Protein AF-A0A453G2M4-F1 (afdb_monomer_lite)

Radius of gyration: 16.03 Å; chains: 1; bounding box: 40×44×37 Å

Foldseek 3Di:
DDDPDDDPVVCVVVVVLVVVPPPDPVVVQVVCCVPLQWRKDWDWDQPPVRFIKIKIKTAHVLDPDPQLIWIWIDGPNDIDTDDGPNCPPPVNVVLCCPCCVPVVHPPVSSNVVSVVSVVVVVVD

InterPro domains:
  IPR008672 Spindle assembly checkpoint component Mad1 [PTHR23168] (30-123)

Structure (mmCIF, N/CA/C/O backbone):
data_AF-A0A453G2M4-F1
#
_entry.id   AF-A0A453G2M4-F1
#
loop_
_atom_site.group_PDB
_atom_site.id
_atom_site.type_symbol
_atom_site.label_atom_id
_atom_site.label_alt_id
_atom_site.label_comp_id
_atom_site.label_asym_id
_atom_site.label_entity_id
_atom_site.label_seq_id
_atom_site.pdbx_PDB_ins_code
_atom_site.Cartn_x
_atom_site.Cartn_y
_atom_site.Cartn_z
_atom_site.occupancy
_atom_site.B_iso_or_equiv
_atom_site.auth_seq_id
_atom_site.auth_comp_id
_atom_site.auth_asym_id
_atom_site.auth_atom_id
_atom_site.pdbx_PDB_model_num
ATOM 1 N N . HIS A 1 1 ? 2.694 -26.200 14.848 1.00 34.09 1 HIS A N 1
ATOM 2 C CA . HIS A 1 1 ? 4.091 -26.436 14.425 1.00 34.09 1 HIS A CA 1
ATOM 3 C C . HIS A 1 1 ? 4.176 -25.865 13.010 1.00 34.09 1 HIS A C 1
ATOM 5 O O . HIS A 1 1 ? 3.577 -26.454 12.132 1.00 34.09 1 HIS A O 1
ATOM 11 N N . ASN A 1 2 ? 4.626 -24.645 12.716 1.00 31.84 2 ASN A N 1
ATOM 12 C CA . ASN A 1 2 ? 5.671 -23.801 13.289 1.00 31.84 2 ASN A CA 1
ATOM 13 C C . ASN A 1 2 ? 5.190 -22.344 13.375 1.00 31.84 2 ASN A C 1
ATOM 15 O O . ASN A 1 2 ? 4.793 -21.770 12.367 1.00 31.84 2 ASN A O 1
ATOM 19 N N . SER A 1 3 ? 5.251 -21.745 14.565 1.00 31.22 3 SER A N 1
ATOM 20 C CA . SER A 1 3 ? 5.163 -20.292 14.725 1.00 31.22 3 SER A CA 1
ATOM 21 C C . SER A 1 3 ? 6.598 -19.781 14.745 1.00 31.22 3 SER A C 1
ATOM 23 O O . SER A 1 3 ? 7.321 -20.049 15.704 1.00 31.22 3 SER A O 1
ATOM 25 N N . HIS A 1 4 ? 7.042 -19.112 13.680 1.00 34.34 4 HIS A N 1
ATOM 26 C CA . HIS A 1 4 ? 8.336 -18.432 13.684 1.00 34.34 4 HIS A CA 1
ATOM 27 C C . HIS A 1 4 ? 8.248 -17.246 14.648 1.00 34.34 4 HIS A C 1
ATOM 29 O O . HIS A 1 4 ? 7.683 -16.200 14.340 1.00 34.34 4 HIS A O 1
ATOM 35 N N . TYR A 1 5 ? 8.751 -17.460 15.860 1.00 33.62 5 TYR A N 1
ATOM 36 C CA . TYR A 1 5 ? 8.890 -16.443 16.888 1.00 33.62 5 TYR A CA 1
ATOM 37 C C . TYR A 1 5 ? 10.013 -15.494 16.452 1.00 33.62 5 TYR A C 1
ATOM 39 O O . TYR A 1 5 ? 11.186 -15.866 16.468 1.00 33.62 5 TYR A O 1
ATOM 47 N N . PHE A 1 6 ? 9.665 -14.283 16.017 1.00 34.69 6 PHE A N 1
ATOM 48 C CA . PHE A 1 6 ? 10.656 -13.231 15.805 1.00 34.69 6 PHE A CA 1
ATOM 49 C C . PHE A 1 6 ? 11.130 -12.731 17.181 1.00 34.69 6 PHE A C 1
ATOM 51 O O . PHE A 1 6 ? 10.295 -12.389 18.023 1.00 34.69 6 PHE A O 1
ATOM 58 N N . PRO A 1 7 ? 12.442 -12.724 17.470 1.00 30.66 7 PRO A N 1
ATOM 59 C CA . PRO A 1 7 ? 12.938 -12.397 18.799 1.00 30.66 7 PRO A CA 1
ATOM 60 C C . PRO A 1 7 ? 12.679 -10.922 19.139 1.00 30.66 7 PRO A C 1
ATOM 62 O O . PRO A 1 7 ? 12.889 -10.020 18.328 1.00 30.66 7 PRO A O 1
ATOM 65 N N . ALA A 1 8 ? 12.273 -10.662 20.386 1.00 37.91 8 ALA A N 1
ATOM 66 C CA . ALA A 1 8 ? 11.989 -9.323 20.918 1.00 37.91 8 ALA A CA 1
ATOM 67 C C . ALA A 1 8 ? 13.196 -8.352 20.874 1.00 37.91 8 ALA A C 1
ATOM 69 O O . ALA A 1 8 ? 13.046 -7.155 21.119 1.00 37.91 8 ALA A O 1
ATOM 70 N N . SER A 1 9 ? 14.393 -8.841 20.537 1.00 34.59 9 SER A N 1
ATOM 71 C CA . SER A 1 9 ? 15.591 -8.031 20.300 1.00 34.59 9 SER A CA 1
ATOM 72 C C . SER A 1 9 ? 15.560 -7.266 18.970 1.00 34.59 9 SER A C 1
ATOM 74 O O . SER A 1 9 ? 16.197 -6.221 18.882 1.00 34.59 9 SER A O 1
ATOM 76 N N . THR A 1 10 ? 14.776 -7.701 17.976 1.00 42.16 10 THR A N 1
ATOM 77 C CA . THR A 1 10 ? 14.622 -6.996 16.686 1.00 42.16 10 THR A CA 1
ATOM 78 C C . THR A 1 10 ? 13.661 -5.801 16.782 1.00 42.16 10 THR A C 1
ATOM 80 O O . THR A 1 10 ? 13.748 -4.865 15.994 1.00 42.16 10 THR A O 1
ATOM 83 N N . PHE A 1 11 ? 12.785 -5.774 17.794 1.00 39.50 11 PHE A N 1
ATOM 84 C CA . PHE A 1 11 ? 11.804 -4.699 18.014 1.00 39.50 11 PHE A CA 1
ATOM 85 C C . PHE A 1 11 ? 12.298 -3.555 18.907 1.00 39.50 11 PHE A C 1
ATOM 87 O O . PHE A 1 11 ? 11.706 -2.474 18.916 1.00 39.50 11 PHE A O 1
ATOM 94 N N . ARG A 1 12 ? 13.394 -3.757 19.648 1.00 31.19 12 ARG A N 1
ATOM 95 C CA . ARG A 1 12 ? 13.964 -2.728 20.528 1.00 31.19 12 ARG A CA 1
ATOM 96 C C . ARG A 1 12 ? 14.400 -1.441 19.811 1.00 31.19 12 ARG A C 1
ATOM 98 O O . ARG A 1 12 ? 14.113 -0.386 20.370 1.00 31.19 12 ARG A O 1
ATOM 105 N N . PRO A 1 13 ? 15.006 -1.450 18.607 1.00 42.53 13 PRO A N 1
ATOM 106 C CA . PRO A 1 13 ? 15.314 -0.194 17.919 1.00 42.53 13 PRO A CA 1
ATOM 107 C C . PRO A 1 13 ? 14.056 0.520 17.398 1.00 42.53 13 PRO A C 1
ATOM 109 O O . PRO A 1 13 ? 13.986 1.741 17.471 1.00 42.53 13 PRO A O 1
ATOM 112 N N . ILE A 1 14 ? 13.022 -0.218 16.975 1.00 38.19 14 ILE A N 1
ATOM 113 C CA . ILE A 1 14 ? 11.766 0.351 16.447 1.00 38.19 14 ILE A CA 1
ATOM 114 C C . ILE A 1 14 ? 10.969 1.051 17.561 1.00 38.19 14 ILE A C 1
ATOM 116 O O . ILE A 1 14 ? 10.487 2.169 17.384 1.00 38.19 14 ILE A O 1
ATOM 120 N N . LEU A 1 15 ? 10.891 0.436 18.746 1.00 36.44 15 LEU A N 1
ATOM 121 C CA . LEU A 1 15 ? 10.227 1.034 19.907 1.00 36.44 15 LEU A CA 1
ATOM 122 C C . LEU A 1 15 ? 11.069 2.150 20.555 1.00 36.44 15 LEU A C 1
ATOM 124 O O . LEU A 1 15 ? 10.516 3.109 21.089 1.00 36.44 15 LEU A O 1
ATOM 128 N N . SER A 1 16 ? 12.404 2.068 20.469 1.00 36.00 16 SER A N 1
ATOM 129 C CA . SER A 1 16 ? 13.294 3.139 20.936 1.00 36.00 16 SER A CA 1
ATOM 130 C C . SER A 1 16 ? 13.216 4.380 20.045 1.00 36.00 16 SER A C 1
ATOM 132 O O . SER A 1 16 ? 13.339 5.491 20.557 1.00 36.00 16 SER A O 1
ATOM 134 N N . CYS A 1 17 ? 12.943 4.218 18.745 1.00 37.22 17 CYS A N 1
ATOM 135 C CA . CYS A 1 17 ? 12.560 5.334 17.887 1.00 37.22 17 CYS A CA 1
ATOM 136 C C . CYS A 1 17 ? 11.231 5.933 18.363 1.00 37.22 17 CYS A C 1
ATOM 138 O O . CYS A 1 17 ? 11.184 7.133 18.583 1.00 37.22 17 CYS A O 1
ATOM 140 N N . TYR A 1 18 ? 10.201 5.127 18.654 1.00 38.25 18 TYR A N 1
ATOM 141 C CA . TYR A 1 18 ? 8.886 5.606 19.126 1.00 38.25 18 TYR A CA 1
ATOM 142 C C . TYR A 1 18 ? 8.940 6.538 20.357 1.00 38.25 18 TYR A C 1
ATOM 144 O O . TYR A 1 18 ? 8.145 7.467 20.456 1.00 38.25 18 TYR A O 1
ATOM 152 N N . LEU A 1 19 ? 9.896 6.344 21.275 1.00 36.12 19 LEU A N 1
ATOM 153 C CA . LEU A 1 19 ? 10.024 7.155 22.498 1.00 36.12 19 LEU A CA 1
ATOM 154 C C . LEU A 1 19 ? 10.858 8.442 22.339 1.00 36.12 19 LEU A C 1
ATOM 156 O O . LEU A 1 19 ? 10.648 9.392 23.087 1.00 36.12 19 LEU A O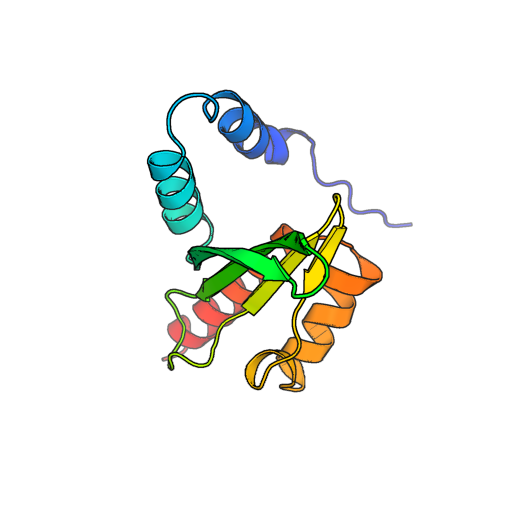 1
ATOM 160 N N . VAL A 1 20 ? 11.756 8.526 21.350 1.00 39.34 20 VAL A N 1
ATOM 161 C CA . VAL A 1 20 ? 12.503 9.768 21.025 1.00 39.34 20 VAL A CA 1
ATOM 162 C C . VAL A 1 20 ? 11.634 10.751 20.211 1.00 39.34 20 VAL A C 1
ATOM 164 O O . VAL A 1 20 ? 11.954 11.930 20.060 1.00 39.34 20 VAL A O 1
ATOM 167 N N . LEU A 1 21 ? 10.482 10.280 19.731 1.00 40.16 21 LEU A N 1
ATOM 168 C CA . LEU A 1 21 ? 9.606 10.937 18.763 1.00 40.16 21 LEU A CA 1
ATOM 169 C C . LEU A 1 21 ? 8.592 11.941 19.334 1.00 40.16 21 LEU A C 1
ATOM 171 O O . LEU A 1 21 ? 7.793 12.484 18.577 1.00 40.16 21 LEU A O 1
ATOM 175 N N . SER A 1 22 ? 8.655 12.272 20.626 1.00 43.97 22 SER A N 1
ATOM 176 C CA . SER A 1 22 ? 7.803 13.326 21.202 1.00 43.97 22 SER A CA 1
ATOM 177 C C . SER A 1 22 ? 8.227 14.752 20.811 1.00 43.97 22 SER A C 1
ATOM 179 O O . SER A 1 22 ? 7.474 15.686 21.081 1.00 43.97 22 SER A O 1
ATOM 181 N N . SER A 1 23 ? 9.405 14.951 20.201 1.00 43.94 23 SER A N 1
ATOM 182 C CA . SER A 1 23 ? 9.995 16.297 20.102 1.00 43.94 23 SER A CA 1
ATOM 183 C C . SER A 1 23 ? 10.069 16.921 18.707 1.00 43.94 23 SER A C 1
ATOM 185 O O . SER A 1 23 ? 10.302 18.120 18.654 1.00 43.94 23 SER A O 1
ATOM 187 N N . ASN A 1 24 ? 9.879 16.207 17.584 1.00 51.59 24 ASN A N 1
ATOM 188 C CA . ASN A 1 24 ? 9.868 16.837 16.244 1.00 51.59 24 ASN A CA 1
ATOM 189 C C . ASN A 1 24 ? 9.310 15.911 15.137 1.00 51.59 24 ASN A C 1
ATOM 191 O O . ASN A 1 24 ? 10.021 15.044 14.624 1.00 51.59 24 ASN A O 1
ATOM 195 N N . TYR A 1 25 ? 8.067 16.144 14.695 1.00 56.78 25 TYR A N 1
ATOM 196 C CA . TYR A 1 25 ? 7.404 15.415 13.594 1.00 56.78 25 TYR A CA 1
ATOM 197 C C . TYR A 1 25 ? 8.222 15.383 12.285 1.00 56.78 25 TYR A C 1
ATOM 199 O O . TYR A 1 25 ? 8.252 14.372 11.586 1.00 56.78 25 TYR A O 1
ATOM 207 N N . SER A 1 26 ? 8.953 16.454 11.964 1.00 52.25 26 SER A N 1
ATOM 208 C CA . SER A 1 26 ? 9.774 16.525 10.744 1.00 52.25 26 SER A CA 1
ATOM 209 C C . SER A 1 26 ? 10.995 15.595 10.773 1.00 52.25 26 SER A C 1
ATOM 211 O O . SER A 1 26 ? 11.449 15.136 9.723 1.00 52.25 26 SER A O 1
ATOM 213 N N . GLN A 1 27 ? 11.531 15.283 11.958 1.00 44.62 27 GLN A N 1
ATOM 214 C CA . GLN A 1 27 ? 12.633 14.323 12.095 1.00 44.62 27 GLN A CA 1
ATOM 215 C C . GLN A 1 27 ? 12.132 12.874 12.048 1.00 44.62 27 GLN A C 1
ATOM 217 O O . GLN A 1 27 ? 12.806 12.015 11.487 1.00 44.62 27 GLN A O 1
ATOM 222 N N . LEU A 1 28 ? 10.908 12.628 12.528 1.00 55.75 28 LEU A N 1
ATOM 223 C CA . LEU A 1 28 ? 10.202 11.349 12.399 1.00 55.75 28 LEU A CA 1
ATOM 224 C C . LEU A 1 28 ? 10.022 10.947 10.933 1.00 55.75 28 LEU A C 1
ATOM 226 O O . LEU A 1 28 ? 10.371 9.832 10.550 1.00 55.75 28 LEU A O 1
ATOM 230 N N . LEU A 1 29 ? 9.532 11.873 10.105 1.00 55.44 29 LEU A N 1
ATOM 231 C CA . LEU A 1 29 ? 9.332 11.638 8.674 1.00 55.44 29 LEU A CA 1
ATOM 232 C C . LEU A 1 29 ? 10.652 11.373 7.942 1.00 55.44 29 LEU A C 1
ATOM 234 O O . LEU A 1 29 ? 10.699 10.498 7.084 1.00 55.44 29 LEU A O 1
ATOM 238 N N . ASN A 1 30 ? 11.736 12.061 8.318 1.00 50.25 30 ASN A N 1
ATOM 239 C CA . ASN A 1 30 ? 13.067 11.817 7.752 1.00 50.25 30 ASN A CA 1
ATOM 240 C C . ASN A 1 30 ? 13.634 10.445 8.141 1.00 50.25 30 ASN A C 1
ATOM 242 O O . ASN A 1 30 ? 14.211 9.764 7.300 1.00 50.25 30 ASN A O 1
ATOM 246 N N . ILE A 1 31 ? 13.454 10.011 9.391 1.00 53.41 31 ILE A N 1
ATOM 247 C CA . ILE A 1 31 ? 13.914 8.694 9.855 1.00 53.41 31 ILE A CA 1
ATOM 248 C C . ILE A 1 31 ? 13.112 7.574 9.183 1.00 53.41 31 ILE A C 1
ATOM 250 O O . ILE A 1 31 ? 13.689 6.584 8.739 1.00 53.41 31 ILE A O 1
ATOM 254 N N . ILE A 1 32 ? 11.795 7.742 9.041 1.00 59.19 32 ILE A N 1
ATOM 255 C CA . ILE A 1 32 ? 10.952 6.796 8.303 1.00 59.19 32 ILE A CA 1
ATOM 256 C C . ILE A 1 32 ? 11.333 6.758 6.818 1.00 59.19 32 ILE A C 1
ATOM 258 O O . ILE A 1 32 ? 11.463 5.673 6.258 1.00 59.19 32 ILE A O 1
ATOM 262 N N . PHE A 1 33 ? 11.586 7.909 6.193 1.00 56.41 33 PHE A N 1
ATOM 263 C CA . PHE A 1 33 ? 12.084 7.984 4.819 1.00 56.41 33 PHE A CA 1
ATOM 264 C C . PHE A 1 33 ? 13.426 7.254 4.650 1.00 56.41 33 PHE A C 1
ATOM 266 O O . PHE A 1 33 ? 13.581 6.466 3.718 1.00 56.41 33 PHE A O 1
ATOM 273 N N . LEU A 1 34 ? 14.367 7.462 5.579 1.00 52.84 34 LEU A N 1
ATOM 274 C CA . LEU A 1 34 ? 15.694 6.838 5.569 1.00 52.84 34 LEU A CA 1
ATOM 275 C C . LEU A 1 34 ? 15.650 5.317 5.763 1.00 52.84 34 LEU A C 1
ATOM 277 O O . LEU A 1 34 ? 16.460 4.614 5.168 1.00 52.84 34 LEU A O 1
ATOM 281 N N . ILE A 1 35 ? 14.735 4.809 6.593 1.00 61.28 35 ILE A N 1
ATOM 282 C CA . ILE A 1 35 ? 14.682 3.382 6.950 1.00 61.28 35 ILE A CA 1
ATOM 283 C C . ILE A 1 35 ? 13.768 2.590 6.012 1.00 61.28 35 ILE A C 1
ATOM 285 O O . ILE A 1 35 ? 14.085 1.457 5.660 1.00 61.28 35 ILE A O 1
ATOM 289 N N . LEU A 1 36 ? 12.625 3.158 5.622 1.00 63.22 36 LEU A N 1
ATOM 290 C CA . LEU A 1 36 ? 11.609 2.451 4.842 1.00 63.22 36 LEU A CA 1
ATOM 291 C C . LEU A 1 36 ? 11.660 2.782 3.348 1.00 63.22 36 LEU A C 1
ATOM 293 O O . LEU A 1 36 ? 11.029 2.071 2.571 1.00 63.22 36 LEU A O 1
ATOM 297 N N . CYS A 1 37 ? 12.425 3.797 2.928 1.00 77.88 37 CYS A N 1
ATOM 298 C CA . CYS A 1 37 ? 12.517 4.232 1.530 1.00 77.88 37 CYS A CA 1
ATOM 299 C C . CYS A 1 37 ? 11.160 4.682 0.950 1.00 77.88 37 CYS A C 1
ATOM 301 O O . CYS A 1 37 ? 10.872 4.474 -0.230 1.00 77.88 37 CYS A O 1
ATOM 303 N N . PHE A 1 38 ? 10.331 5.329 1.778 1.00 80.62 38 PHE A N 1
ATOM 304 C CA . PHE A 1 38 ? 9.051 5.919 1.381 1.00 80.62 38 PHE A CA 1
ATOM 305 C C . PHE A 1 38 ? 9.001 7.409 1.707 1.00 80.62 38 PHE A C 1
ATOM 307 O O . PHE A 1 38 ? 9.251 7.822 2.839 1.00 80.62 38 PHE A O 1
ATOM 314 N N . LYS A 1 39 ? 8.598 8.216 0.725 1.00 81.31 39 LYS A N 1
ATOM 315 C CA . LYS A 1 39 ? 8.140 9.587 0.934 1.00 81.31 39 LYS A CA 1
ATOM 316 C C . LYS A 1 39 ? 6.724 9.544 1.498 1.00 81.31 39 LYS A C 1
ATOM 318 O O . LYS A 1 39 ? 5.843 8.919 0.910 1.00 81.31 39 LYS A O 1
ATOM 323 N N . ILE A 1 40 ? 6.522 10.230 2.620 1.00 81.50 40 ILE A N 1
ATOM 324 C CA . ILE A 1 40 ? 5.223 10.336 3.284 1.00 81.50 40 ILE A CA 1
ATOM 325 C C . ILE A 1 40 ? 4.686 11.749 3.103 1.00 81.50 40 ILE A C 1
ATOM 327 O O . ILE A 1 40 ? 5.363 12.720 3.439 1.00 81.50 40 ILE A O 1
ATOM 331 N N . VAL A 1 41 ? 3.466 11.855 2.587 1.00 81.38 41 VAL A N 1
ATOM 332 C CA . VAL A 1 41 ? 2.713 13.113 2.503 1.00 81.38 41 VAL A CA 1
ATOM 333 C C . VAL A 1 41 ? 1.435 12.943 3.308 1.00 81.38 41 VAL A C 1
ATOM 335 O O . VAL A 1 41 ? 0.739 11.950 3.122 1.00 81.38 41 VAL A O 1
ATOM 338 N N . MET A 1 42 ? 1.135 13.881 4.202 1.00 79.81 42 MET A N 1
ATOM 339 C CA . MET A 1 42 ? -0.079 13.875 5.021 1.00 79.81 42 MET A CA 1
ATOM 340 C C . MET A 1 42 ? -0.908 15.109 4.695 1.00 79.81 42 MET A C 1
ATOM 342 O O . MET A 1 42 ? -0.371 16.213 4.677 1.00 79.81 42 MET A O 1
ATOM 346 N N . ASN A 1 43 ? -2.198 14.898 4.460 1.00 77.75 43 ASN A N 1
ATOM 347 C CA . ASN A 1 43 ? -3.186 15.930 4.205 1.00 77.75 43 ASN A CA 1
ATOM 348 C C . ASN A 1 43 ? -4.372 15.694 5.141 1.00 77.75 43 ASN A C 1
ATOM 350 O O . ASN A 1 43 ? -5.013 14.643 5.082 1.00 77.75 43 ASN A O 1
ATOM 354 N N . ASP A 1 44 ? -4.666 16.672 5.988 1.00 80.06 44 ASP A N 1
ATOM 355 C CA . ASP A 1 44 ? -5.888 16.657 6.781 1.00 80.06 44 ASP A CA 1
ATOM 356 C C . ASP A 1 44 ? -7.045 17.157 5.917 1.00 80.06 44 ASP A C 1
ATOM 358 O O . ASP A 1 44 ? -7.015 18.261 5.371 1.00 80.06 44 ASP A O 1
ATOM 362 N N . GLU A 1 45 ? -8.063 16.317 5.777 1.00 80.38 45 GLU A N 1
ATOM 363 C CA . GLU A 1 45 ? -9.270 16.606 5.020 1.00 80.38 45 GLU A CA 1
ATOM 364 C C . GLU A 1 45 ? -10.463 16.605 5.983 1.00 80.38 45 GLU A C 1
ATOM 366 O O . GLU A 1 45 ? -10.561 15.802 6.912 1.00 80.38 45 GLU A O 1
ATOM 371 N N . GLN A 1 46 ? -11.399 17.526 5.771 1.00 75.00 46 GLN A N 1
ATOM 372 C CA . GLN A 1 46 ? -12.682 17.496 6.457 1.00 75.00 46 GLN A CA 1
ATOM 373 C C . GLN A 1 46 ? -13.707 16.932 5.482 1.00 75.00 46 GLN A C 1
ATOM 375 O O . GLN A 1 46 ? -13.973 17.523 4.433 1.00 75.00 46 GLN A O 1
ATOM 380 N N . GLN A 1 47 ? -14.260 15.765 5.807 1.00 73.94 47 GLN A N 1
ATOM 381 C CA . GLN A 1 47 ? -15.319 15.177 5.002 1.00 73.94 47 GLN A CA 1
ATOM 382 C C . GLN A 1 47 ? -16.555 16.102 4.990 1.00 73.94 47 GLN A C 1
ATOM 384 O O . GLN A 1 47 ? -16.776 16.855 5.944 1.00 73.94 47 GLN A O 1
ATOM 389 N N . PRO A 1 48 ? -17.422 16.026 3.959 1.00 73.31 48 PRO A N 1
ATOM 390 C CA . PRO A 1 48 ? -18.634 16.852 3.866 1.00 73.31 48 PRO A CA 1
ATOM 391 C C . PRO A 1 48 ? -19.600 16.695 5.052 1.00 73.31 48 PRO A C 1
ATOM 393 O O . PRO A 1 48 ? -20.419 17.570 5.313 1.00 73.31 48 PRO A O 1
ATOM 396 N N . ASN A 1 49 ? -19.505 15.577 5.773 1.00 76.94 49 ASN A N 1
ATOM 397 C CA . ASN A 1 49 ? -20.260 15.269 6.989 1.00 76.94 49 ASN A CA 1
ATOM 398 C C . ASN A 1 49 ? -19.642 15.875 8.270 1.00 76.94 49 ASN A C 1
ATOM 400 O O . ASN A 1 49 ? -20.148 15.634 9.362 1.00 76.94 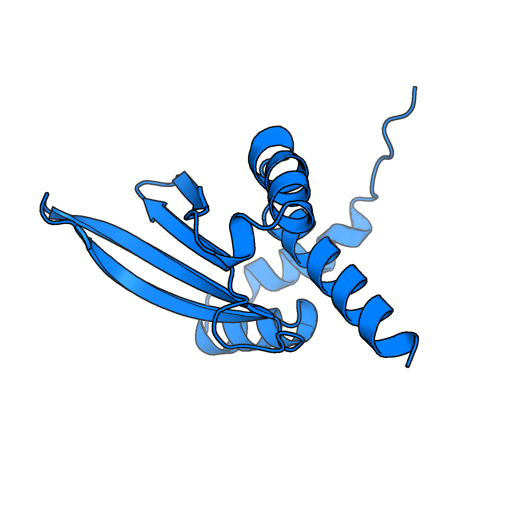49 ASN A O 1
ATOM 404 N N . GLY A 1 50 ? -18.555 16.644 8.151 1.00 77.88 50 GLY A N 1
ATOM 405 C CA . GLY A 1 50 ? -17.857 17.285 9.262 1.00 77.88 50 GLY A CA 1
ATOM 406 C C . GLY A 1 50 ? -16.839 16.398 9.985 1.00 77.88 50 GLY A C 1
ATOM 407 O O . GLY A 1 50 ? -16.211 16.875 10.927 1.00 77.88 50 GLY A O 1
ATOM 408 N N . ILE A 1 51 ? -16.645 15.145 9.562 1.00 78.00 51 ILE A N 1
ATOM 409 C CA . ILE A 1 51 ? -15.666 14.237 10.170 1.00 78.00 51 ILE A CA 1
ATOM 410 C C . ILE A 1 51 ? -14.258 14.612 9.699 1.00 78.00 51 ILE A C 1
ATOM 412 O O . ILE A 1 51 ? -13.989 14.697 8.499 1.00 78.00 51 ILE A O 1
ATOM 416 N N . HIS A 1 52 ? -13.351 14.813 10.654 1.00 79.06 52 HIS A N 1
ATOM 417 C CA . HIS A 1 52 ? -11.931 14.989 10.371 1.00 79.06 52 HIS A CA 1
ATOM 418 C C . HIS A 1 52 ? -11.312 13.653 9.980 1.00 79.06 52 HIS A C 1
ATOM 420 O O . HIS A 1 52 ? -11.386 12.680 10.734 1.00 79.06 52 HIS A O 1
ATOM 426 N N . VAL A 1 53 ? -10.680 13.623 8.815 1.00 80.94 53 VAL A N 1
ATOM 427 C CA . VAL A 1 53 ? -9.912 12.479 8.344 1.00 80.94 53 VAL A CA 1
ATOM 428 C C . VAL A 1 53 ? -8.517 12.924 7.958 1.00 80.94 53 VAL A C 1
ATOM 430 O O . VAL A 1 53 ? -8.321 13.993 7.389 1.00 80.94 53 VAL A O 1
ATOM 433 N N . THR A 1 54 ? -7.538 12.079 8.239 1.00 80.12 54 THR A N 1
ATOM 434 C CA . THR A 1 54 ? -6.169 12.317 7.790 1.00 80.12 54 THR A CA 1
ATOM 435 C C . THR A 1 54 ? -5.891 11.366 6.644 1.00 80.12 54 THR A C 1
ATOM 437 O O . THR A 1 54 ? -5.874 10.146 6.825 1.00 80.12 54 THR A O 1
ATOM 440 N N . ARG A 1 55 ? -5.672 11.908 5.447 1.00 83.94 55 ARG A N 1
ATOM 441 C CA . ARG A 1 55 ? -5.179 11.130 4.315 1.00 83.94 55 ARG A CA 1
ATOM 442 C C . ARG A 1 55 ? -3.662 11.162 4.334 1.00 83.94 55 ARG A C 1
ATOM 444 O O . ARG A 1 55 ? -3.059 12.231 4.355 1.00 83.94 55 ARG A O 1
ATOM 451 N N . PHE A 1 56 ? -3.031 9.998 4.270 1.00 83.12 56 PHE A N 1
ATOM 452 C CA . PHE A 1 56 ? -1.590 9.919 4.085 1.00 83.12 56 PHE A CA 1
ATOM 453 C C . PHE A 1 56 ? -1.225 9.057 2.886 1.00 83.12 56 PHE A C 1
ATOM 455 O O . PHE A 1 56 ? -1.849 8.040 2.596 1.00 83.12 56 PHE A O 1
ATOM 462 N N . THR A 1 57 ? -0.209 9.510 2.166 1.00 86.00 57 THR A N 1
ATOM 463 C CA . THR A 1 57 ? 0.304 8.884 0.954 1.00 86.00 57 THR A CA 1
ATOM 464 C C . THR A 1 57 ? 1.709 8.376 1.220 1.00 86.00 57 THR A C 1
ATOM 466 O O . THR A 1 57 ? 2.551 9.135 1.699 1.00 86.00 57 THR A O 1
ATOM 469 N N . LEU A 1 58 ? 1.963 7.114 0.886 1.00 87.38 58 LEU A N 1
ATOM 470 C CA . LEU A 1 58 ? 3.288 6.508 0.876 1.00 87.38 58 LEU A CA 1
ATOM 471 C C . LEU A 1 58 ? 3.705 6.294 -0.578 1.00 87.38 58 LEU A C 1
ATOM 473 O O . LEU A 1 58 ? 3.120 5.476 -1.286 1.00 87.38 58 LEU A O 1
ATOM 477 N N . GLN A 1 59 ? 4.732 7.011 -1.016 1.00 87.62 59 GLN A N 1
ATOM 478 C CA . GLN A 1 59 ? 5.321 6.841 -2.341 1.00 87.62 59 GLN A CA 1
ATOM 479 C C . GLN A 1 59 ? 6.729 6.280 -2.184 1.00 87.62 59 GLN A C 1
ATOM 481 O O . GLN A 1 59 ? 7.550 6.858 -1.468 1.00 87.62 59 GLN A O 1
ATOM 486 N N . SER A 1 60 ? 7.008 5.136 -2.807 1.00 84.62 60 SER A N 1
ATOM 487 C CA . SER A 1 60 ? 8.348 4.553 -2.740 1.00 84.62 60 SER A CA 1
ATOM 488 C C . SER A 1 60 ? 9.350 5.489 -3.417 1.00 84.62 60 SER A C 1
ATOM 490 O O . SER A 1 60 ? 9.063 6.034 -4.478 1.00 84.62 60 SER A O 1
ATOM 492 N N . VAL A 1 61 ? 10.562 5.627 -2.874 1.00 83.69 61 VAL A N 1
ATOM 493 C CA . VAL A 1 61 ? 11.676 6.279 -3.602 1.00 83.69 61 VAL A CA 1
ATOM 494 C C . VAL A 1 61 ? 12.050 5.517 -4.875 1.00 83.69 61 VAL A C 1
ATOM 496 O O . VAL A 1 61 ? 12.757 6.036 -5.739 1.00 83.69 61 VAL A O 1
ATOM 499 N N . TYR A 1 62 ? 11.601 4.264 -4.974 1.00 81.12 62 TYR A N 1
ATOM 500 C CA . TYR A 1 62 ? 11.812 3.420 -6.130 1.00 81.12 62 TYR A CA 1
ATOM 501 C C . TYR A 1 62 ? 10.705 3.535 -7.186 1.00 81.12 62 TYR A C 1
ATOM 503 O O . TYR A 1 62 ? 10.868 2.943 -8.256 1.00 81.12 62 TYR A O 1
ATOM 511 N N . ALA A 1 63 ? 9.639 4.298 -6.908 1.00 84.19 63 ALA A N 1
ATOM 512 C CA . ALA A 1 63 ? 8.533 4.523 -7.831 1.00 84.19 63 ALA A CA 1
ATOM 513 C C . ALA A 1 63 ? 9.037 5.081 -9.171 1.00 84.19 63 ALA A C 1
ATOM 515 O O . ALA A 1 63 ? 9.915 5.946 -9.212 1.00 84.19 63 ALA A O 1
ATOM 516 N N . GLN A 1 64 ? 8.498 4.55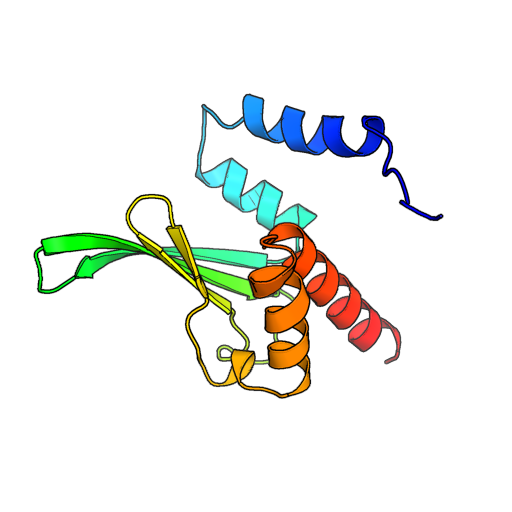8 -10.267 1.00 83.69 64 GLN A N 1
ATOM 517 C CA . GLN A 1 64 ? 8.819 4.987 -11.629 1.00 83.69 64 GLN A CA 1
ATOM 518 C C . GLN A 1 64 ? 7.905 6.118 -12.097 1.00 83.69 64 GLN A C 1
ATOM 520 O O . GLN A 1 64 ? 8.285 6.902 -12.965 1.00 83.69 64 GLN A O 1
ATOM 525 N N . THR A 1 65 ? 6.703 6.198 -11.526 1.00 87.19 65 THR A N 1
ATOM 526 C CA . THR A 1 65 ? 5.692 7.200 -11.870 1.00 87.19 65 THR A CA 1
ATOM 527 C C . THR A 1 65 ? 5.052 7.783 -10.611 1.00 87.19 65 THR A C 1
ATOM 529 O O . THR A 1 65 ? 5.084 7.176 -9.537 1.00 87.19 65 THR A O 1
ATOM 532 N N . ASP A 1 66 ? 4.437 8.959 -10.740 1.00 86.25 66 ASP A N 1
ATOM 533 C CA . ASP A 1 66 ? 3.731 9.616 -9.632 1.00 86.25 66 ASP A CA 1
ATOM 534 C C . ASP A 1 66 ? 2.438 8.900 -9.207 1.00 86.25 66 ASP A C 1
ATOM 536 O O . ASP A 1 66 ? 1.900 9.161 -8.126 1.00 86.25 66 ASP A O 1
ATOM 540 N N . ASP A 1 67 ? 1.963 7.968 -10.032 1.00 89.62 67 ASP A N 1
ATOM 541 C CA . ASP A 1 67 ? 0.775 7.163 -9.765 1.00 89.62 67 ASP A CA 1
ATOM 542 C C . ASP A 1 67 ? 1.085 5.915 -8.921 1.00 89.62 67 ASP A C 1
ATOM 544 O O . ASP A 1 67 ? 0.177 5.343 -8.316 1.00 89.62 67 ASP A O 1
ATOM 548 N N . GLU A 1 68 ? 2.359 5.516 -8.809 1.00 90.19 68 GLU A N 1
ATOM 549 C CA . GLU A 1 68 ? 2.823 4.412 -7.955 1.00 90.19 68 GLU A CA 1
ATOM 550 C C . GLU A 1 68 ? 2.912 4.843 -6.485 1.00 90.19 68 GLU A C 1
ATOM 552 O O . GLU A 1 68 ? 3.983 4.981 -5.882 1.00 90.19 68 GLU A O 1
ATOM 557 N N . LYS A 1 69 ? 1.742 5.081 -5.897 1.00 91.25 69 LYS A N 1
ATOM 558 C CA . LYS A 1 69 ? 1.592 5.517 -4.512 1.00 91.25 69 LYS A CA 1
ATOM 559 C C . LYS A 1 69 ? 0.501 4.737 -3.798 1.00 91.25 69 LYS A C 1
ATOM 561 O O . LYS A 1 69 ? -0.533 4.383 -4.366 1.00 91.25 69 LYS A O 1
ATOM 566 N N . LEU A 1 70 ? 0.735 4.491 -2.519 1.00 91.62 70 LEU A N 1
ATOM 567 C CA . LEU A 1 70 ? -0.254 3.934 -1.613 1.00 91.62 70 LEU A CA 1
ATOM 568 C C . LEU A 1 70 ? -0.935 5.073 -0.879 1.00 91.62 70 LEU A C 1
ATOM 570 O O . LEU A 1 70 ? -0.264 5.942 -0.327 1.00 91.62 70 LEU A O 1
ATOM 574 N N . GLU A 1 71 ? -2.255 5.042 -0.829 1.00 92.06 71 GLU A N 1
ATOM 575 C CA . GLU A 1 71 ? -3.049 6.047 -0.139 1.00 92.06 71 GLU A CA 1
ATOM 576 C C . GLU A 1 71 ? -3.809 5.382 0.999 1.00 92.06 71 GLU A C 1
ATOM 578 O O . GLU A 1 71 ? -4.383 4.305 0.841 1.00 92.06 71 GLU A O 1
ATOM 583 N N . PHE A 1 72 ? -3.805 6.025 2.158 1.00 87.81 72 PHE A N 1
ATOM 584 C CA . PHE A 1 72 ? -4.488 5.553 3.347 1.00 87.81 72 PHE A CA 1
ATOM 585 C C . PHE A 1 72 ? -5.338 6.669 3.928 1.00 87.81 72 PHE A C 1
ATOM 587 O O . PHE A 1 72 ? -4.934 7.832 3.953 1.00 87.81 72 PHE A O 1
ATOM 594 N N . LEU A 1 73 ? -6.512 6.293 4.415 1.00 88.00 73 LEU A N 1
ATOM 595 C CA . LEU A 1 73 ? -7.411 7.157 5.153 1.00 88.00 73 LEU A CA 1
ATOM 596 C C . LEU A 1 73 ? -7.400 6.734 6.617 1.00 88.00 73 LEU A C 1
ATOM 598 O O . LEU A 1 73 ? -7.716 5.586 6.932 1.00 88.00 73 LEU A O 1
ATOM 602 N N . TYR A 1 74 ? -7.045 7.662 7.495 1.00 81.56 74 TYR A N 1
ATOM 603 C CA . TYR A 1 74 ? -7.179 7.502 8.930 1.00 81.56 74 TYR A CA 1
ATOM 604 C C . TYR A 1 74 ? -8.440 8.216 9.412 1.00 81.56 74 TYR A C 1
ATOM 606 O O . TYR A 1 74 ? -8.581 9.431 9.257 1.00 81.56 74 TYR A O 1
ATOM 614 N N . GLU A 1 75 ? -9.347 7.452 10.008 1.00 82.19 75 GLU A N 1
ATOM 615 C CA . GLU A 1 75 ? -10.607 7.934 10.556 1.00 82.19 75 GLU A CA 1
ATOM 616 C C . GLU A 1 75 ? -10.875 7.234 11.889 1.00 82.19 75 GLU A C 1
ATOM 618 O O . GLU A 1 75 ? -10.950 6.008 11.954 1.00 82.19 75 GLU A O 1
ATOM 623 N N . SER A 1 76 ? -11.040 8.009 12.965 1.00 76.19 76 SER A N 1
ATOM 624 C CA . SER A 1 76 ? -11.502 7.506 14.270 1.00 76.19 76 SER A CA 1
ATOM 625 C C . SER A 1 76 ? -10.723 6.293 14.814 1.00 76.19 76 SER A C 1
ATOM 627 O O . SER A 1 76 ? -11.303 5.397 15.424 1.00 76.19 76 SER A O 1
ATOM 629 N N . GLY A 1 77 ? -9.404 6.237 14.593 1.00 7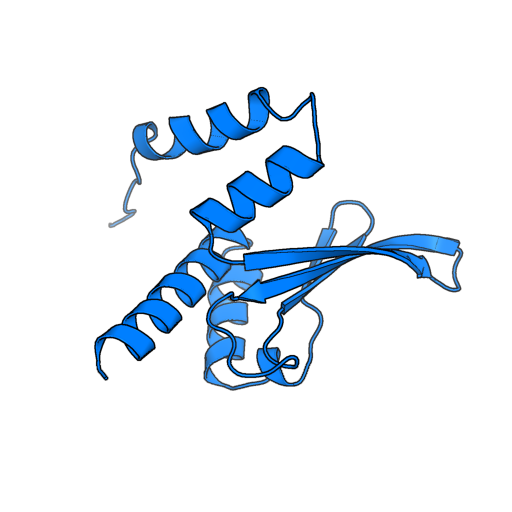1.31 77 GLY A N 1
ATOM 630 C CA . GLY A 1 77 ? -8.565 5.116 15.040 1.00 71.31 77 GLY A CA 1
ATOM 631 C C . GLY A 1 77 ? -8.465 3.952 14.049 1.00 71.31 77 GLY A C 1
ATOM 632 O O . GLY A 1 77 ? -7.674 3.036 14.268 1.00 71.31 77 GLY A O 1
ATOM 633 N N . SER A 1 78 ? -9.221 3.985 12.950 1.00 76.25 78 SER A N 1
ATOM 634 C CA . SER A 1 78 ? -9.143 3.016 11.860 1.00 76.25 78 SER A CA 1
ATOM 635 C C . SER A 1 78 ? -8.313 3.572 10.708 1.00 76.25 78 SER A C 1
ATOM 637 O O . SER A 1 78 ? -8.460 4.732 10.332 1.00 76.25 78 SER A O 1
ATOM 639 N N . THR A 1 79 ? -7.441 2.742 10.138 1.00 80.81 79 THR A N 1
ATOM 640 C CA . THR A 1 79 ? -6.677 3.084 8.934 1.00 80.81 79 THR A CA 1
ATOM 641 C C . THR A 1 79 ? -7.111 2.171 7.803 1.00 80.81 79 THR A C 1
ATOM 643 O O . THR A 1 79 ? -6.996 0.954 7.919 1.00 80.81 79 THR A O 1
ATOM 646 N N . ASN A 1 80 ? -7.569 2.750 6.700 1.00 86.81 80 ASN A N 1
ATOM 647 C CA . ASN A 1 80 ? -8.058 2.008 5.546 1.00 86.81 80 ASN A CA 1
ATOM 648 C C . ASN A 1 80 ? -7.247 2.371 4.310 1.00 86.81 80 ASN A C 1
ATOM 650 O O . ASN A 1 80 ? -6.983 3.544 4.060 1.00 86.81 80 ASN A O 1
ATOM 654 N N . ILE A 1 81 ? -6.857 1.366 3.529 1.00 90.12 81 ILE A N 1
ATOM 655 C CA . ILE A 1 81 ? -6.207 1.600 2.240 1.00 90.12 81 ILE A CA 1
ATOM 656 C C . ILE A 1 81 ? -7.239 2.087 1.217 1.00 90.12 81 ILE A C 1
ATOM 658 O O . ILE A 1 81 ? -8.337 1.538 1.115 1.00 90.12 81 ILE A O 1
ATOM 662 N N . VAL A 1 82 ? -6.883 3.121 0.465 1.00 92.94 82 VAL A N 1
ATOM 663 C CA . VAL A 1 82 ? -7.686 3.665 -0.627 1.00 92.94 82 VAL A CA 1
ATOM 664 C C . VAL A 1 82 ? -7.332 2.916 -1.907 1.00 92.94 82 VAL A C 1
ATOM 666 O O . VAL A 1 82 ? -6.160 2.749 -2.241 1.00 92.94 82 VAL A O 1
ATOM 669 N N . VAL A 1 83 ? -8.358 2.456 -2.623 1.00 92.94 83 VAL A N 1
ATOM 670 C CA . VAL A 1 83 ? -8.183 1.772 -3.908 1.00 92.94 83 VAL A CA 1
ATOM 671 C C . VAL A 1 83 ? -7.907 2.809 -4.994 1.00 92.94 83 VAL A C 1
ATOM 673 O O . VAL A 1 83 ? -8.676 3.748 -5.181 1.00 92.94 83 VAL A O 1
ATOM 676 N N . ASN A 1 84 ? -6.812 2.617 -5.717 1.00 92.81 84 ASN A N 1
ATOM 677 C CA . ASN A 1 84 ? -6.352 3.449 -6.823 1.00 92.81 84 ASN A CA 1
ATOM 678 C C . ASN A 1 84 ? -5.745 2.563 -7.928 1.00 92.81 84 ASN A C 1
ATOM 680 O O . ASN A 1 84 ? -5.726 1.334 -7.811 1.00 92.81 84 ASN A O 1
ATOM 684 N N . GLY A 1 85 ? -5.250 3.169 -9.011 1.00 93.25 85 GLY A N 1
ATOM 685 C CA . GLY A 1 85 ? -4.674 2.427 -10.140 1.00 93.25 85 GLY A CA 1
ATOM 686 C C . GLY A 1 85 ? -3.522 1.497 -9.740 1.00 93.25 85 GLY A C 1
ATOM 687 O O . GLY A 1 85 ? -3.459 0.370 -10.223 1.00 93.25 85 GLY A O 1
ATOM 688 N N . TYR A 1 86 ? -2.664 1.924 -8.810 1.00 93.31 86 TYR A N 1
ATOM 689 C CA . TYR A 1 86 ? -1.522 1.137 -8.339 1.00 93.31 86 TYR A CA 1
ATOM 690 C C . TYR A 1 86 ? -1.940 -0.045 -7.458 1.00 93.31 86 TYR A C 1
ATOM 692 O O . TYR A 1 86 ? -1.554 -1.182 -7.709 1.00 93.31 86 TYR A O 1
ATOM 700 N N . THR A 1 87 ? -2.800 0.189 -6.467 1.00 93.31 87 THR A N 1
ATOM 701 C CA . THR A 1 87 ? -3.312 -0.865 -5.570 1.00 93.31 87 THR A CA 1
ATOM 702 C C . THR A 1 87 ? -4.259 -1.849 -6.258 1.00 93.31 87 THR A C 1
ATOM 704 O O . THR A 1 87 ? -4.477 -2.941 -5.738 1.00 93.31 87 THR A O 1
ATOM 707 N N . SER A 1 88 ? -4.790 -1.487 -7.430 1.00 93.88 88 SER A N 1
ATOM 708 C CA . SER A 1 88 ? -5.605 -2.369 -8.275 1.00 93.88 88 SER A CA 1
ATOM 709 C C . SER A 1 88 ? -4.774 -3.310 -9.152 1.00 93.88 88 SER A C 1
ATOM 711 O O . SER A 1 88 ? -5.332 -4.247 -9.723 1.00 93.88 88 SER A O 1
ATOM 713 N N . GLN A 1 89 ? -3.460 -3.086 -9.279 1.00 94.12 89 GLN A N 1
ATOM 714 C CA . GLN A 1 89 ? -2.577 -4.011 -9.991 1.00 94.12 89 GLN A CA 1
ATOM 715 C C . GLN A 1 89 ? -2.574 -5.359 -9.279 1.00 94.12 89 GLN A C 1
ATOM 717 O O . GLN A 1 89 ? -2.530 -5.417 -8.051 1.00 94.12 89 GLN A O 1
ATOM 722 N N . HIS A 1 90 ? -2.622 -6.444 -10.048 1.00 92.94 90 HIS A N 1
ATOM 723 C CA . HIS A 1 90 ? -2.817 -7.787 -9.512 1.00 92.94 90 HIS A CA 1
ATOM 724 C C . HIS A 1 90 ? -1.771 -8.150 -8.443 1.00 92.94 90 HIS A C 1
ATOM 726 O O . HIS A 1 90 ? -2.127 -8.653 -7.378 1.00 92.94 90 HIS A O 1
ATOM 732 N N . GLU A 1 91 ? -0.498 -7.827 -8.678 1.00 90.88 91 GLU A N 1
ATOM 733 C CA . GLU A 1 91 ? 0.606 -8.095 -7.754 1.00 90.88 91 GLU A CA 1
ATOM 734 C C . GLU A 1 91 ? 0.457 -7.323 -6.436 1.00 90.88 91 GLU A C 1
ATOM 736 O O . GLU A 1 91 ? 0.687 -7.873 -5.358 1.00 90.88 91 GLU A O 1
ATOM 741 N N . ILE A 1 92 ? 0.040 -6.057 -6.507 1.00 93.38 92 ILE A N 1
ATOM 742 C CA . ILE A 1 92 ? -0.126 -5.198 -5.330 1.00 93.38 92 ILE A CA 1
ATOM 743 C C . ILE A 1 92 ? -1.393 -5.583 -4.565 1.00 93.38 92 ILE A C 1
ATOM 745 O O . ILE A 1 92 ? -1.358 -5.700 -3.341 1.00 93.38 92 ILE A O 1
ATOM 749 N N . ALA A 1 93 ? -2.495 -5.853 -5.266 1.00 94.62 93 ALA A N 1
ATOM 750 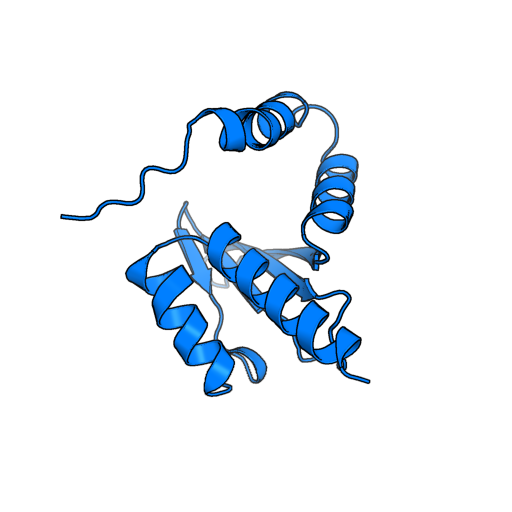C CA . ALA A 1 93 ? -3.764 -6.263 -4.673 1.00 94.62 93 ALA A CA 1
ATOM 751 C C . ALA A 1 93 ? -3.615 -7.538 -3.826 1.00 94.62 93 ALA A C 1
ATOM 753 O O . ALA A 1 93 ? -4.108 -7.597 -2.698 1.00 94.62 93 ALA A O 1
ATOM 754 N N . GLN A 1 94 ? -2.862 -8.530 -4.319 1.00 95.06 94 GLN A N 1
ATOM 755 C CA . GLN A 1 94 ? -2.549 -9.742 -3.556 1.00 95.06 94 GLN A CA 1
ATOM 756 C C . GLN A 1 94 ? -1.785 -9.436 -2.262 1.00 95.06 94 GLN A C 1
ATOM 758 O O . GLN A 1 94 ? -2.082 -9.998 -1.204 1.00 95.06 94 GLN A O 1
ATOM 763 N N . GLN A 1 95 ? -0.811 -8.528 -2.322 1.00 92.81 95 GLN A N 1
ATOM 764 C CA . GLN A 1 95 ? -0.047 -8.122 -1.144 1.00 92.81 95 GLN A CA 1
ATOM 765 C C . GLN A 1 95 ? -0.908 -7.339 -0.146 1.00 92.81 95 GLN A C 1
ATOM 767 O O . GLN A 1 95 ? -0.789 -7.559 1.059 1.00 92.81 95 GLN A O 1
ATOM 772 N N . VAL A 1 96 ? -1.820 -6.486 -0.620 1.00 93.12 96 VAL A N 1
ATOM 773 C CA . VAL A 1 96 ? -2.793 -5.774 0.224 1.00 93.12 96 VAL A CA 1
ATOM 774 C C . VAL A 1 96 ? -3.691 -6.764 0.969 1.00 93.12 96 VAL A C 1
ATOM 776 O O . VAL A 1 96 ? -3.884 -6.632 2.180 1.00 93.12 96 VAL A O 1
ATOM 779 N N . ASP A 1 97 ? -4.189 -7.797 0.290 1.00 93.62 97 ASP A N 1
ATOM 780 C CA . ASP A 1 97 ? -5.007 -8.838 0.920 1.00 93.62 97 ASP A CA 1
ATOM 781 C C . ASP A 1 97 ? -4.268 -9.568 2.044 1.00 93.62 97 ASP A C 1
ATOM 783 O O . ASP A 1 97 ? -4.851 -9.884 3.083 1.00 93.62 97 ASP A O 1
ATOM 787 N N . ILE A 1 98 ? -2.978 -9.834 1.859 1.00 89.69 98 ILE A N 1
ATOM 788 C CA . ILE A 1 98 ? -2.163 -10.532 2.852 1.00 89.69 98 ILE A CA 1
ATOM 789 C C . ILE A 1 98 ? -1.788 -9.589 3.996 1.00 89.69 98 ILE A C 1
ATOM 791 O O . ILE A 1 98 ? -2.147 -9.830 5.148 1.00 89.69 98 ILE A O 1
ATOM 795 N N . PHE A 1 99 ? -1.076 -8.508 3.701 1.00 85.69 99 PHE A N 1
ATOM 796 C CA . PHE A 1 99 ? -0.434 -7.706 4.735 1.00 85.69 99 PHE A CA 1
ATOM 797 C C . PHE A 1 99 ? -1.385 -6.713 5.398 1.00 85.69 99 PHE A C 1
ATOM 799 O O . PHE A 1 99 ? -1.309 -6.516 6.610 1.00 85.69 99 PHE A O 1
ATOM 806 N N . ILE A 1 100 ? -2.313 -6.122 4.643 1.00 86.00 100 ILE A N 1
ATOM 807 C CA . ILE A 1 100 ? -3.259 -5.142 5.185 1.00 86.00 100 ILE A CA 1
ATOM 808 C C . ILE A 1 100 ? -4.512 -5.840 5.705 1.00 86.00 100 ILE A C 1
ATOM 810 O O . ILE A 1 100 ? -4.864 -5.654 6.864 1.00 86.00 100 ILE A O 1
ATOM 814 N N . ARG A 1 101 ? -5.171 -6.685 4.902 1.00 89.25 101 ARG A N 1
ATOM 815 C CA . ARG A 1 101 ? -6.463 -7.271 5.307 1.00 89.25 101 ARG A CA 1
ATOM 816 C C . ARG A 1 101 ? -6.324 -8.447 6.274 1.00 89.25 101 ARG A C 1
ATOM 818 O O . ARG A 1 101 ? -7.074 -8.514 7.242 1.00 89.25 101 ARG A O 1
ATOM 825 N N . LYS A 1 102 ? -5.388 -9.374 6.036 1.00 89.62 102 LYS A N 1
ATOM 826 C CA . LYS A 1 102 ? -5.207 -10.557 6.903 1.00 89.62 102 LYS A CA 1
ATOM 827 C C . LYS A 1 102 ? -4.279 -10.297 8.089 1.00 89.62 102 LYS A C 1
ATOM 829 O O . LYS A 1 102 ? -4.571 -10.755 9.188 1.00 89.62 102 LYS A O 1
ATOM 834 N N . MET A 1 103 ? -3.164 -9.597 7.878 1.00 87.19 103 MET A N 1
ATOM 835 C CA . MET A 1 103 ? -2.158 -9.363 8.926 1.00 87.19 103 MET A CA 1
ATOM 836 C C . MET A 1 103 ? -2.313 -8.024 9.655 1.00 87.19 103 MET A C 1
ATOM 838 O O . MET A 1 103 ? -1.676 -7.842 10.691 1.00 87.19 103 MET A O 1
ATOM 842 N N . ASN A 1 104 ? -3.128 -7.098 9.136 1.00 82.38 104 ASN A N 1
ATOM 843 C CA . ASN A 1 104 ? -3.331 -5.759 9.695 1.00 82.38 104 ASN A CA 1
ATOM 844 C C . ASN A 1 104 ? -2.015 -5.008 9.984 1.00 82.38 104 ASN A C 1
ATOM 846 O O . ASN A 1 104 ? -1.833 -4.413 11.045 1.00 82.38 104 ASN A O 1
ATOM 850 N N . SER A 1 105 ? -1.057 -5.082 9.055 1.00 80.19 105 SER A N 1
ATOM 851 C CA . SER A 1 105 ? 0.296 -4.558 9.241 1.00 80.19 105 SER A CA 1
ATOM 852 C C . SER A 1 105 ? 0.793 -3.791 8.018 1.00 80.19 105 SER A C 1
ATOM 854 O O . SER A 1 105 ? 1.371 -4.351 7.085 1.00 80.19 105 SER A O 1
ATOM 856 N N . ILE A 1 106 ? 0.629 -2.466 8.066 1.00 80.81 106 ILE A N 1
ATOM 857 C CA . ILE A 1 106 ? 1.248 -1.534 7.111 1.00 80.81 106 ILE A CA 1
ATOM 858 C C . ILE A 1 106 ? 2.784 -1.668 7.110 1.00 80.81 106 ILE A C 1
ATOM 860 O O . ILE A 1 106 ? 3.347 -1.718 6.020 1.00 80.81 106 ILE A O 1
ATOM 864 N N . PRO A 1 107 ? 3.483 -1.806 8.261 1.00 81.12 107 PRO A N 1
ATOM 865 C CA . PRO A 1 107 ? 4.936 -1.989 8.259 1.00 81.12 107 PRO A CA 1
ATOM 866 C C . PRO A 1 107 ? 5.404 -3.252 7.528 1.00 81.12 107 PRO A C 1
ATOM 868 O O . PRO A 1 107 ? 6.420 -3.219 6.839 1.00 81.12 107 PRO A O 1
ATOM 871 N N . ALA A 1 108 ? 4.675 -4.368 7.656 1.00 78.44 108 ALA A N 1
ATOM 872 C CA . ALA A 1 108 ? 5.015 -5.595 6.935 1.00 78.44 108 ALA A CA 1
ATOM 873 C C . ALA A 1 108 ? 4.808 -5.427 5.422 1.00 78.44 108 ALA A C 1
ATOM 875 O O . ALA A 1 108 ? 5.644 -5.862 4.632 1.00 78.44 108 ALA A O 1
ATOM 876 N N . PHE A 1 109 ? 3.727 -4.746 5.030 1.00 85.94 109 PHE A N 1
ATOM 877 C CA . PHE A 1 109 ? 3.440 -4.447 3.631 1.00 85.94 109 PHE A CA 1
ATOM 878 C C . PHE A 1 109 ? 4.524 -3.573 2.991 1.00 85.94 109 PHE A C 1
ATOM 880 O O . PHE A 1 109 ? 5.067 -3.922 1.944 1.00 85.94 109 PHE A O 1
ATOM 887 N N . THR A 1 110 ? 4.879 -2.456 3.633 1.00 82.75 110 THR A N 1
ATOM 888 C CA . THR A 1 110 ? 5.871 -1.518 3.094 1.00 82.75 110 THR A CA 1
ATOM 889 C C . THR A 1 110 ? 7.265 -2.133 3.040 1.00 82.75 110 THR A C 1
ATOM 891 O O . THR A 1 110 ? 7.957 -1.950 2.044 1.00 82.75 110 THR A O 1
ATOM 894 N N . ALA A 1 111 ? 7.660 -2.929 4.039 1.00 81.81 111 ALA A N 1
ATOM 895 C CA . ALA A 1 111 ? 8.922 -3.666 3.999 1.00 81.81 111 ALA A CA 1
ATOM 896 C C . ALA A 1 111 ? 8.996 -4.636 2.805 1.00 81.81 111 ALA A C 1
ATOM 898 O O . ALA A 1 111 ? 10.031 -4.704 2.137 1.00 81.81 111 ALA A O 1
ATOM 899 N N . ASN A 1 112 ? 7.899 -5.345 2.505 1.00 84.94 112 ASN A N 1
ATOM 900 C CA . ASN A 1 112 ? 7.839 -6.251 1.358 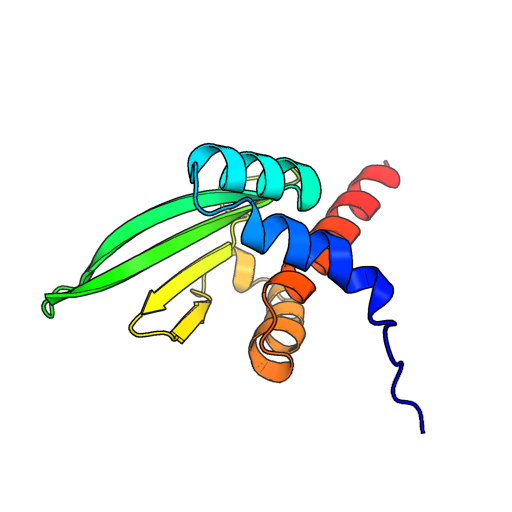1.00 84.94 112 ASN A CA 1
ATOM 901 C C . ASN A 1 112 ? 8.011 -5.495 0.031 1.00 84.94 112 ASN A C 1
ATOM 903 O O . ASN A 1 112 ? 8.846 -5.877 -0.788 1.00 84.94 112 ASN A O 1
ATOM 907 N N . LEU A 1 113 ? 7.296 -4.378 -0.144 1.00 85.56 113 LEU A N 1
ATOM 908 C CA . LEU A 1 113 ? 7.415 -3.536 -1.340 1.00 85.56 113 LEU A CA 1
ATOM 909 C C . LEU A 1 113 ? 8.821 -2.956 -1.517 1.00 85.56 113 LEU A C 1
ATOM 911 O O . LEU A 1 113 ? 9.332 -2.921 -2.639 1.00 85.56 113 LEU A O 1
ATOM 915 N N . THR A 1 114 ? 9.464 -2.522 -0.430 1.00 80.25 114 THR A N 1
ATOM 916 C CA . THR A 1 114 ? 10.842 -2.014 -0.464 1.00 80.25 114 THR A CA 1
ATOM 917 C C . THR A 1 114 ? 11.811 -3.097 -0.924 1.00 80.25 114 THR A C 1
ATOM 919 O O . THR A 1 114 ? 12.636 -2.844 -1.801 1.00 80.25 114 THR A O 1
ATOM 922 N N . MET A 1 115 ? 11.687 -4.318 -0.397 1.00 80.56 115 MET A N 1
ATOM 923 C CA . MET A 1 115 ? 12.541 -5.439 -0.794 1.00 80.56 115 MET A CA 1
ATOM 924 C C . MET A 1 115 ? 12.320 -5.847 -2.257 1.00 80.56 115 MET A C 1
ATOM 926 O O . MET A 1 115 ? 13.283 -6.065 -2.990 1.00 80.56 115 MET A O 1
ATOM 930 N N . GLU A 1 116 ? 11.067 -5.911 -2.708 1.00 81.25 116 GLU A N 1
ATOM 931 C CA . GLU A 1 116 ? 10.739 -6.244 -4.096 1.00 81.25 116 GLU A CA 1
ATOM 932 C C . GLU A 1 116 ? 11.274 -5.188 -5.074 1.00 81.25 116 GLU A C 1
ATOM 934 O O . GLU A 1 116 ? 11.880 -5.519 -6.096 1.00 81.25 116 GLU A O 1
ATOM 939 N N . SER A 1 117 ? 11.107 -3.910 -4.729 1.00 76.81 117 SER A N 1
ATOM 940 C CA . SER A 1 117 ? 11.589 -2.784 -5.533 1.00 76.81 117 SER A CA 1
ATOM 941 C C . SER A 1 117 ? 13.116 -2.736 -5.597 1.00 76.81 117 SER A C 1
ATOM 943 O O . SER A 1 117 ? 13.680 -2.460 -6.657 1.00 76.81 117 SER A O 1
ATOM 945 N N . PHE A 1 118 ? 13.792 -3.049 -4.487 1.00 74.44 118 PHE A N 1
ATOM 946 C CA . PHE A 1 118 ? 15.246 -3.181 -4.449 1.00 74.44 118 PHE A CA 1
ATOM 947 C C . PHE A 1 118 ? 15.723 -4.311 -5.369 1.00 74.44 118 PHE A C 1
ATOM 949 O O . PHE A 1 118 ? 16.559 -4.077 -6.240 1.00 74.44 118 PHE A O 1
ATOM 956 N N . ASN A 1 119 ? 15.129 -5.504 -5.253 1.00 74.94 119 ASN A N 1
ATOM 957 C CA . ASN A 1 119 ? 15.486 -6.653 -6.086 1.00 74.94 119 ASN A CA 1
ATOM 958 C C . ASN A 1 119 ? 15.296 -6.359 -7.579 1.00 74.94 119 ASN A C 1
ATOM 960 O O . ASN A 1 119 ? 16.181 -6.660 -8.372 1.00 74.94 119 ASN A O 1
ATOM 964 N N . LYS A 1 120 ? 14.193 -5.707 -7.966 1.00 73.38 120 LYS A N 1
ATOM 965 C CA . LYS A 1 120 ? 13.953 -5.291 -9.358 1.00 73.38 120 LYS A CA 1
ATOM 966 C C . LYS A 1 120 ? 15.044 -4.358 -9.903 1.00 73.38 120 LYS A C 1
ATOM 968 O O . LYS A 1 120 ? 15.321 -4.407 -11.095 1.00 73.38 120 LYS A O 1
ATOM 973 N N . ARG A 1 121 ? 15.679 -3.533 -9.060 1.00 62.84 121 ARG A N 1
ATOM 974 C CA . ARG A 1 121 ? 16.780 -2.636 -9.464 1.00 62.84 121 ARG A CA 1
ATOM 975 C C . ARG A 1 121 ? 18.163 -3.290 -9.422 1.00 62.84 121 ARG A C 1
ATOM 977 O O . ARG A 1 121 ? 19.043 -2.836 -10.140 1.00 62.84 121 ARG A O 1
ATOM 984 N N . SER A 1 122 ? 18.372 -4.330 -8.612 1.00 57.50 122 SER A N 1
ATOM 985 C CA . SER A 1 122 ? 19.660 -5.041 -8.525 1.00 57.50 122 SER A CA 1
ATOM 986 C C . SER A 1 122 ? 19.910 -6.046 -9.658 1.00 57.50 122 SER A C 1
ATOM 988 O O . SER A 1 122 ? 21.008 -6.588 -9.735 1.00 57.50 122 SER A O 1
ATOM 990 N N . ILE A 1 123 ? 18.914 -6.321 -10.506 1.00 49.78 123 ILE A N 1
ATOM 991 C CA . ILE A 1 123 ? 18.995 -7.309 -11.602 1.00 49.78 123 ILE A CA 1
ATOM 992 C C . ILE A 1 123 ? 19.219 -6.623 -12.976 1.00 49.78 123 ILE A C 1
ATOM 994 O O . ILE A 1 123 ? 19.189 -7.290 -14.008 1.00 49.78 123 ILE A O 1
ATOM 998 N N . CYS A 1 124 ? 19.474 -5.307 -13.004 1.00 40.22 124 CYS A N 1
ATOM 999 C CA . CYS A 1 124 ? 19.806 -4.541 -14.215 1.00 40.22 124 CYS A CA 1
ATOM 1000 C C . CYS A 1 124 ? 21.306 -4.250 -14.321 1.00 40.22 124 CYS A C 1
ATOM 1002 O O . CYS A 1 124 ? 21.895 -3.839 -13.295 1.00 40.22 124 CYS A O 1
#

Secondary structure (DSSP, 8-state):
-------TTTTHHHHHHHHHTTS-HHHHHHHHHHHH-EEEEEEEEE-TTS-EEEEEEEEETT-SSTT-EEEEEEETTEEEEEP-TTTTSHHHHHHIIIIIIIT--HHHHHHHHHHHHHHHHHT-

Organism: Aegilops tauschii subsp. strangulata (NCBI:txid200361)

Sequence (124 aa):
HNSHYFPASTFRPILSCYLVLSSNYSQLLNIIFLILCFKIVMNDEQQPNGIHVTRFTLQSVYAQTDDEKLEFLYESGSTNIVVNGYTSQHEIAQQVDIFIRKMNSIPAFTANLTMESFNKRSIC

pLDDT: mean 71.51, std 20.27, range [30.66, 95.06]